Protein AF-A0A4V1UPU7-F1 (afdb_monomer_lite)

Radius of gyration: 23.3 Å; chains: 1; bounding box: 41×19×70 Å

Secondary structure (DSSP, 8-state):
-HHHHHHHHHS-----HHHHHHHHHHHHHHHHHHHHHHHHHHHHHHHHHHHHHHHHGGGSS---

pLDDT: mean 90.53, std 14.44, range [46.06, 98.38]

Structure (mmCIF, N/CA/C/O backbone):
data_AF-A0A4V1UPU7-F1
#
_entry.id   AF-A0A4V1UPU7-F1
#
loop_
_atom_site.group_PDB
_atom_site.id
_atom_site.type_symbol
_atom_site.label_atom_id
_atom_site.label_alt_id
_atom_site.label_comp_id
_atom_site.label_asym_id
_atom_site.label_entity_id
_atom_site.label_seq_id
_atom_site.pdbx_PDB_ins_code
_atom_site.Cartn_x
_atom_site.Cartn_y
_atom_site.Cartn_z
_atom_site.occupancy
_atom_site.B_iso_or_equiv
_atom_site.auth_seq_id
_atom_site.auth_comp_id
_atom_site.auth_asym_id
_atom_site.auth_atom_id
_atom_site.pdbx_PDB_model_num
ATOM 1 N N . MET A 1 1 ? -7.812 6.934 10.786 1.00 83.69 1 MET A N 1
ATOM 2 C CA . MET A 1 1 ? -7.172 6.141 9.709 1.00 83.69 1 MET A CA 1
ATOM 3 C C . MET A 1 1 ? -8.225 5.657 8.710 1.00 83.69 1 MET A C 1
ATOM 5 O O . MET A 1 1 ? -9.326 5.341 9.146 1.00 83.69 1 MET A O 1
ATOM 9 N N . GLN A 1 2 ? -7.930 5.581 7.404 1.00 96.56 2 GLN A N 1
ATOM 10 C CA . GLN A 1 2 ? -8.903 5.121 6.387 1.00 96.56 2 GLN A CA 1
ATOM 11 C C . GLN A 1 2 ? -9.386 3.681 6.634 1.00 96.56 2 GLN A C 1
ATOM 13 O O . GLN A 1 2 ? -10.577 3.411 6.528 1.00 96.56 2 GLN A O 1
ATOM 18 N N . LEU A 1 3 ? -8.489 2.787 7.064 1.00 97.38 3 LEU A N 1
ATOM 19 C CA . LEU A 1 3 ? -8.827 1.402 7.402 1.00 97.38 3 LEU A CA 1
ATOM 20 C C . LEU A 1 3 ? -9.887 1.305 8.514 1.00 97.38 3 LEU A C 1
ATOM 22 O O . LEU A 1 3 ? -10.872 0.593 8.368 1.00 97.38 3 LEU A O 1
ATOM 26 N N . GLN A 1 4 ? -9.726 2.056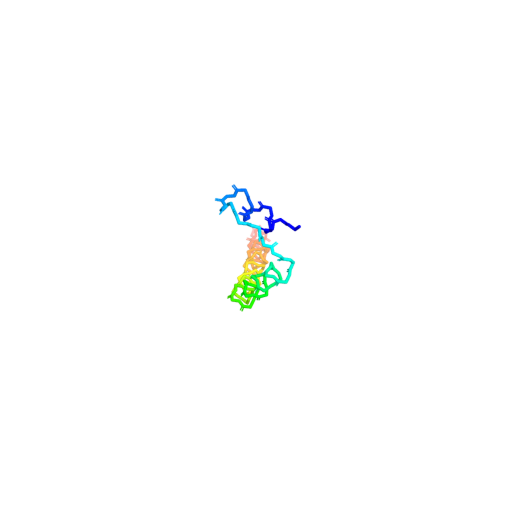 9.608 1.00 98.00 4 GLN A N 1
ATOM 27 C CA . GLN A 1 4 ? -10.712 2.074 10.698 1.00 98.00 4 GLN A CA 1
ATOM 28 C C . GLN A 1 4 ? -12.076 2.607 10.229 1.00 98.00 4 GLN A C 1
ATOM 30 O O . GLN A 1 4 ? -13.109 2.120 10.677 1.00 98.00 4 GLN A O 1
ATOM 35 N N . GLN A 1 5 ? -12.089 3.595 9.324 1.00 98.06 5 GLN A N 1
ATOM 36 C CA . GLN A 1 5 ? -13.331 4.130 8.757 1.00 98.06 5 GLN A CA 1
ATOM 37 C C . GLN A 1 5 ? -14.037 3.104 7.872 1.00 98.06 5 GLN A C 1
ATOM 39 O O . GLN A 1 5 ? -15.251 2.973 7.976 1.00 98.06 5 GLN A O 1
ATOM 44 N N . LEU A 1 6 ? -13.285 2.372 7.043 1.00 98.25 6 LEU A N 1
ATOM 45 C CA . LEU A 1 6 ? -13.815 1.269 6.245 1.00 98.25 6 LEU A CA 1
ATOM 46 C C . LEU A 1 6 ? -14.468 0.225 7.155 1.00 98.25 6 LEU A C 1
ATOM 48 O O . LEU A 1 6 ? -15.627 -0.110 6.958 1.00 98.25 6 LEU A O 1
ATOM 52 N N . PHE A 1 7 ? -13.759 -0.222 8.196 1.00 98.00 7 PHE A N 1
ATOM 53 C CA . PHE A 1 7 ? -14.282 -1.243 9.104 1.00 98.00 7 PHE A CA 1
ATOM 54 C C . PHE A 1 7 ? -15.531 -0.795 9.854 1.00 98.00 7 PHE A C 1
ATOM 56 O O . PHE A 1 7 ? -16.499 -1.545 9.944 1.00 98.00 7 PHE A O 1
ATOM 63 N N . SER A 1 8 ? -15.554 0.453 10.315 1.00 98.06 8 SER A N 1
ATOM 64 C CA . SER A 1 8 ? -16.726 0.963 11.014 1.00 98.06 8 SER A CA 1
ATOM 65 C C . SER A 1 8 ? -17.929 1.165 10.093 1.00 98.06 8 SER A C 1
ATOM 67 O O . SER A 1 8 ? -19.047 1.097 10.589 1.00 98.06 8 SER A O 1
ATOM 69 N N . LYS A 1 9 ? -17.731 1.471 8.803 1.00 98.38 9 LYS A N 1
ATOM 70 C CA 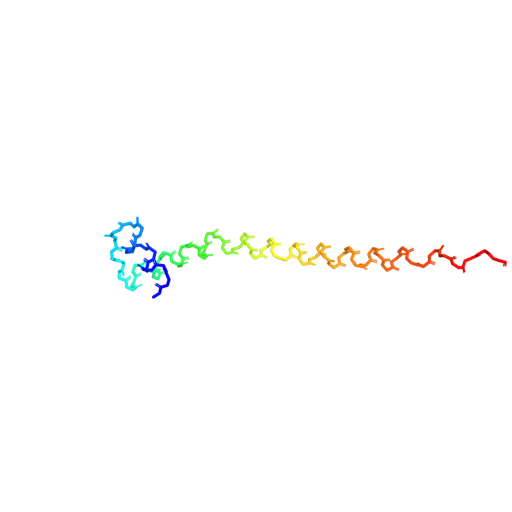. LYS A 1 9 ? -18.831 1.743 7.861 1.00 98.38 9 LYS A CA 1
ATOM 71 C C . LYS A 1 9 ? -19.357 0.484 7.185 1.00 98.38 9 LYS A C 1
ATOM 73 O O . LYS A 1 9 ? -20.564 0.313 7.093 1.00 98.38 9 LYS A O 1
ATOM 78 N N . GLU A 1 10 ? -18.453 -0.369 6.721 1.00 98.38 10 GLU A N 1
ATOM 79 C CA . GLU A 1 10 ? -18.794 -1.526 5.889 1.00 98.38 10 GLU A CA 1
ATOM 80 C C . GLU A 1 10 ? -18.989 -2.803 6.713 1.00 98.38 10 GLU A C 1
ATOM 82 O O . GLU A 1 10 ? -19.700 -3.708 6.285 1.00 98.38 10 GLU A O 1
ATOM 87 N N . PHE A 1 11 ? -18.370 -2.888 7.897 1.00 97.75 11 PHE A N 1
ATOM 88 C CA . PHE A 1 11 ? -18.387 -4.096 8.732 1.00 97.75 11 PHE A CA 1
ATOM 89 C C . PHE A 1 11 ? -18.987 -3.871 10.129 1.00 97.75 11 PHE A C 1
ATOM 91 O O . PHE A 1 11 ? -18.978 -4.796 10.935 1.00 97.75 11 PHE A O 1
ATOM 98 N N . ASP A 1 12 ? -19.485 -2.660 10.425 1.00 97.75 12 ASP A N 1
ATOM 99 C CA . ASP A 1 12 ? -19.975 -2.236 11.753 1.00 97.75 12 ASP A CA 1
ATOM 100 C C . ASP A 1 12 ? -18.985 -2.556 12.897 1.00 97.75 12 ASP A C 1
ATOM 102 O O . ASP A 1 12 ? -19.348 -2.786 14.051 1.00 97.75 12 ASP A O 1
ATOM 106 N N . GLU A 1 13 ? -17.686 -2.576 12.577 1.00 97.88 13 GLU A N 1
ATOM 107 C CA . GLU A 1 13 ? -16.626 -2.936 13.512 1.00 97.88 13 GLU A CA 1
ATOM 108 C C . GLU A 1 13 ? -15.713 -1.741 13.790 1.00 97.88 13 GLU A C 1
ATOM 110 O O . GLU A 1 13 ? -15.060 -1.184 12.904 1.00 97.88 13 GLU A O 1
ATOM 115 N N . LYS A 1 14 ? -15.588 -1.371 15.067 1.00 97.19 14 LYS A N 1
ATOM 116 C CA . LYS A 1 14 ? -14.602 -0.375 15.497 1.00 97.19 14 LYS A CA 1
ATOM 117 C C . LYS A 1 14 ? -13.263 -1.041 15.790 1.00 97.19 14 LYS A C 1
ATOM 119 O O . LYS A 1 14 ? -13.091 -1.711 16.808 1.00 97.19 14 LYS A O 1
ATOM 124 N N . LEU A 1 15 ? -12.285 -0.799 14.923 1.00 97.56 15 LEU A N 1
ATOM 125 C CA . LEU A 1 15 ? -10.898 -1.182 15.174 1.00 97.56 15 LEU A CA 1
ATOM 126 C C . LEU A 1 15 ? -10.205 -0.172 16.095 1.00 97.56 15 LEU A C 1
ATOM 128 O O . LEU A 1 15 ? -10.202 1.031 15.824 1.00 97.56 15 LEU A O 1
ATOM 132 N N . SER A 1 16 ? -9.551 -0.675 17.143 1.00 97.81 16 SER A N 1
ATOM 133 C CA . SER A 1 16 ? -8.574 0.114 17.896 1.00 97.81 16 SER A CA 1
ATOM 134 C C . SER A 1 16 ? -7.348 0.419 17.036 1.00 97.81 16 SER A C 1
ATOM 136 O O . SER A 1 16 ? -7.075 -0.292 16.065 1.00 97.81 16 SER A O 1
ATOM 138 N N . ASP A 1 17 ? -6.577 1.433 17.425 1.00 97.56 17 ASP A N 1
ATOM 139 C CA . ASP A 1 17 ? -5.358 1.823 16.707 1.00 97.56 17 ASP A CA 1
ATOM 140 C C . ASP A 1 17 ? -4.365 0.655 16.611 1.00 97.56 17 ASP A C 1
ATOM 142 O O . ASP A 1 17 ? -3.915 0.313 15.521 1.00 97.56 17 ASP A O 1
ATOM 146 N N . PHE A 1 18 ? -4.145 -0.068 17.715 1.00 97.69 18 PHE A N 1
ATOM 147 C CA . PHE A 1 18 ? -3.286 -1.258 17.736 1.00 97.69 18 PHE A CA 1
ATOM 148 C C . PHE A 1 18 ? -3.747 -2.357 16.762 1.00 97.69 18 PHE A C 1
ATOM 150 O O . PHE A 1 18 ? -2.930 -2.969 16.072 1.00 97.69 18 PHE A O 1
ATOM 157 N N . ARG A 1 19 ? -5.059 -2.630 16.679 1.00 97.94 19 ARG A N 1
ATOM 158 C CA . ARG A 1 19 ? -5.583 -3.635 15.736 1.00 97.94 19 ARG A CA 1
ATOM 159 C C . ARG A 1 19 ? -5.425 -3.161 14.293 1.00 97.94 19 ARG A C 1
ATOM 161 O O . ARG A 1 19 ? -5.058 -3.961 13.437 1.00 97.94 19 ARG A O 1
ATOM 168 N N . ALA A 1 20 ? -5.663 -1.878 14.031 1.00 98.06 20 ALA A N 1
ATOM 169 C CA . ALA A 1 20 ? -5.507 -1.300 12.704 1.00 98.06 20 ALA A CA 1
ATOM 170 C C . ALA A 1 20 ? -4.041 -1.332 12.231 1.00 98.06 20 ALA A C 1
ATOM 172 O O . ALA A 1 20 ? -3.778 -1.707 11.088 1.00 98.06 20 ALA A O 1
ATOM 173 N N . GLU A 1 21 ? -3.085 -1.043 13.118 1.00 98.00 21 GLU A N 1
ATOM 174 C CA . GLU A 1 21 ? -1.652 -1.195 12.843 1.00 98.00 21 GLU A CA 1
ATOM 175 C C . GLU A 1 21 ? -1.285 -2.639 12.493 1.00 98.00 21 GLU A C 1
ATOM 177 O O . GLU A 1 21 ? -0.581 -2.874 11.513 1.00 98.00 21 GLU A O 1
ATOM 182 N N . LYS A 1 22 ? -1.799 -3.625 13.241 1.00 98.19 22 LYS A N 1
ATOM 183 C CA . LYS A 1 22 ? -1.538 -5.046 12.959 1.00 98.19 22 LYS A CA 1
ATOM 184 C C . LYS A 1 22 ? -2.059 -5.491 11.599 1.00 98.19 22 LYS A C 1
ATOM 186 O O . LYS A 1 22 ? -1.384 -6.264 10.922 1.00 98.19 22 LYS A O 1
ATOM 191 N N . VAL A 1 23 ? -3.232 -5.007 11.193 1.00 97.50 23 VAL A N 1
ATOM 192 C CA . VAL A 1 23 ? -3.777 -5.299 9.862 1.00 97.50 23 VAL A CA 1
ATOM 193 C C . VAL A 1 23 ? -2.870 -4.713 8.780 1.00 97.50 23 VAL A C 1
ATOM 195 O O . VAL A 1 23 ? -2.504 -5.429 7.851 1.00 97.50 23 VAL A O 1
ATOM 198 N N . VAL A 1 24 ? -2.446 -3.453 8.914 1.00 97.25 24 VAL A N 1
ATOM 199 C CA . VAL A 1 24 ? -1.544 -2.832 7.932 1.00 97.25 24 VAL A CA 1
ATOM 200 C C . VAL A 1 24 ? -0.185 -3.527 7.881 1.00 97.25 24 VAL A C 1
ATOM 202 O O . VAL A 1 24 ? 0.288 -3.819 6.787 1.00 97.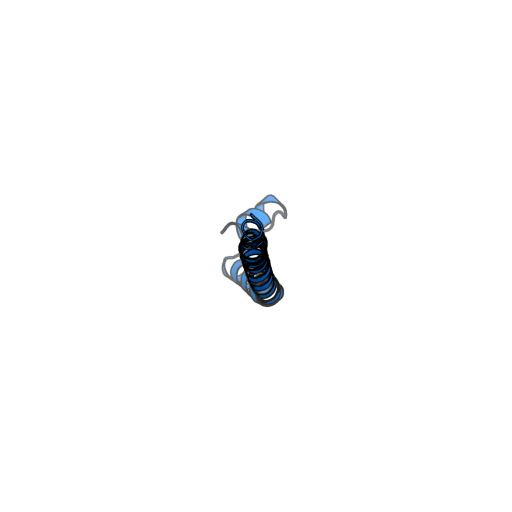25 24 VAL A O 1
ATOM 205 N N . ASP A 1 25 ? 0.418 -3.857 9.025 1.00 98.19 25 ASP A N 1
ATOM 206 C CA . ASP A 1 25 ? 1.688 -4.596 9.088 1.00 98.19 25 ASP A CA 1
ATOM 207 C C . ASP A 1 25 ? 1.590 -5.947 8.358 1.00 98.19 25 ASP A C 1
ATOM 209 O O . ASP A 1 25 ? 2.464 -6.296 7.561 1.00 98.19 25 ASP A O 1
ATOM 213 N N . LEU A 1 26 ? 0.490 -6.683 8.554 1.00 98.19 26 LEU A N 1
ATOM 214 C CA . LEU A 1 26 ? 0.246 -7.937 7.842 1.00 98.19 26 LEU A CA 1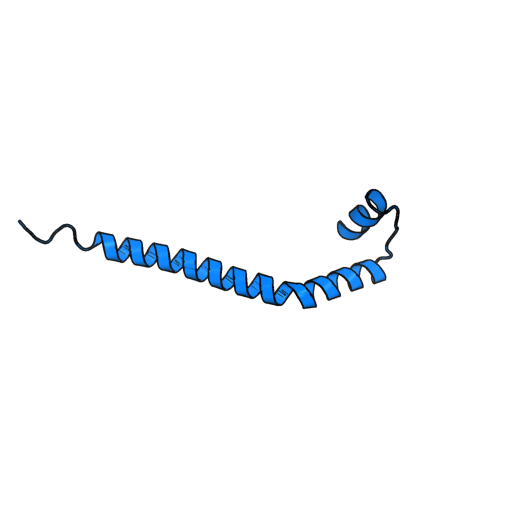
ATOM 215 C C . LEU A 1 26 ? 0.104 -7.719 6.330 1.00 98.19 26 LEU A C 1
ATOM 217 O O . LEU A 1 26 ? 0.730 -8.442 5.552 1.00 98.19 26 LEU A O 1
ATOM 221 N N . MET A 1 27 ? -0.689 -6.733 5.900 1.00 97.12 27 MET A N 1
ATOM 222 C CA . MET A 1 27 ? -0.871 -6.443 4.473 1.00 97.12 27 MET A CA 1
ATOM 223 C C . MET A 1 27 ? 0.447 -6.033 3.809 1.00 97.12 27 MET A C 1
ATOM 225 O O . MET A 1 27 ? 0.761 -6.519 2.727 1.00 97.12 27 MET A O 1
ATOM 229 N N . LEU A 1 28 ? 1.261 -5.205 4.466 1.00 97.25 28 LEU A N 1
ATOM 230 C CA . LEU A 1 28 ? 2.566 -4.798 3.942 1.00 97.25 28 LEU A CA 1
ATOM 231 C C . LEU A 1 28 ? 3.536 -5.978 3.833 1.00 97.25 28 LEU A C 1
ATOM 233 O O . LEU A 1 28 ? 4.209 -6.115 2.816 1.00 97.25 28 LEU A O 1
ATOM 237 N N . ARG A 1 29 ? 3.589 -6.864 4.833 1.00 98.00 29 ARG A N 1
ATOM 238 C CA . ARG A 1 29 ? 4.465 -8.047 4.788 1.00 98.00 29 ARG A CA 1
ATOM 239 C C . ARG A 1 29 ? 4.056 -9.065 3.730 1.00 98.00 29 ARG A C 1
ATOM 241 O O . ARG A 1 29 ? 4.919 -9.743 3.183 1.00 98.00 29 ARG A O 1
ATOM 248 N N . THR A 1 30 ? 2.759 -9.189 3.462 1.00 97.94 30 THR A N 1
ATOM 249 C CA . THR A 1 30 ? 2.223 -10.193 2.531 1.00 97.94 30 THR A CA 1
ATOM 250 C C . THR A 1 30 ? 2.165 -9.691 1.092 1.00 97.94 30 THR A C 1
ATOM 252 O O . THR A 1 30 ? 2.525 -10.429 0.180 1.00 97.94 30 THR A O 1
ATOM 255 N N . LEU A 1 31 ? 1.752 -8.439 0.876 1.00 97.56 31 LEU A N 1
ATOM 256 C CA . LEU A 1 31 ? 1.540 -7.867 -0.457 1.00 97.56 31 LEU A CA 1
ATOM 257 C C . LEU A 1 31 ? 2.685 -6.957 -0.910 1.00 97.56 31 LEU A C 1
ATOM 259 O O . LEU A 1 31 ? 2.949 -6.857 -2.106 1.00 97.56 31 LEU A O 1
ATOM 263 N N . GLY A 1 32 ? 3.378 -6.305 0.028 1.00 96.62 32 GLY A N 1
ATOM 264 C CA . GLY A 1 32 ? 4.414 -5.311 -0.263 1.00 96.62 32 GLY A CA 1
ATOM 265 C C . GLY A 1 32 ? 5.510 -5.814 -1.208 1.00 96.62 32 GLY A C 1
ATOM 266 O O . GLY A 1 32 ? 5.754 -5.147 -2.213 1.00 96.62 32 GLY A O 1
ATOM 267 N N . PRO A 1 33 ? 6.129 -6.989 -0.970 1.00 97.94 33 PRO A N 1
ATOM 268 C CA . PRO A 1 33 ? 7.164 -7.516 -1.860 1.00 97.94 33 PRO A CA 1
ATOM 269 C C . PRO A 1 33 ? 6.670 -7.769 -3.289 1.00 97.94 33 PRO A C 1
ATOM 271 O O . PRO A 1 33 ? 7.359 -7.429 -4.247 1.00 97.94 33 PRO A O 1
ATOM 274 N N . ALA A 1 34 ? 5.467 -8.330 -3.441 1.00 97.69 34 ALA A N 1
ATOM 275 C CA . ALA A 1 34 ? 4.891 -8.612 -4.753 1.00 97.69 34 ALA A CA 1
ATOM 276 C C . ALA A 1 34 ? 4.596 -7.318 -5.526 1.00 97.69 34 ALA A C 1
ATOM 278 O O . ALA A 1 34 ? 4.996 -7.193 -6.682 1.00 97.69 34 ALA A O 1
ATOM 279 N N . ILE A 1 35 ? 3.967 -6.335 -4.870 1.00 97.81 35 ILE A N 1
ATOM 280 C CA . ILE A 1 35 ? 3.653 -5.029 -5.470 1.00 97.81 35 ILE A CA 1
ATOM 281 C C . ILE A 1 35 ? 4.935 -4.280 -5.844 1.00 97.81 35 ILE A C 1
ATOM 283 O O . ILE A 1 35 ? 5.028 -3.740 -6.944 1.00 97.81 35 ILE A O 1
ATOM 287 N N . TYR A 1 36 ? 5.937 -4.268 -4.961 1.00 97.50 36 TYR A N 1
ATOM 288 C CA . TYR A 1 36 ? 7.217 -3.614 -5.228 1.00 97.50 36 TYR A CA 1
ATOM 289 C C . TYR A 1 36 ? 7.908 -4.216 -6.454 1.00 97.50 36 TYR A C 1
ATOM 291 O O . TYR A 1 36 ? 8.276 -3.490 -7.377 1.00 97.50 36 TYR A O 1
ATOM 299 N N . ASN A 1 37 ? 8.034 -5.544 -6.493 1.00 97.88 37 ASN A N 1
ATOM 300 C CA . ASN A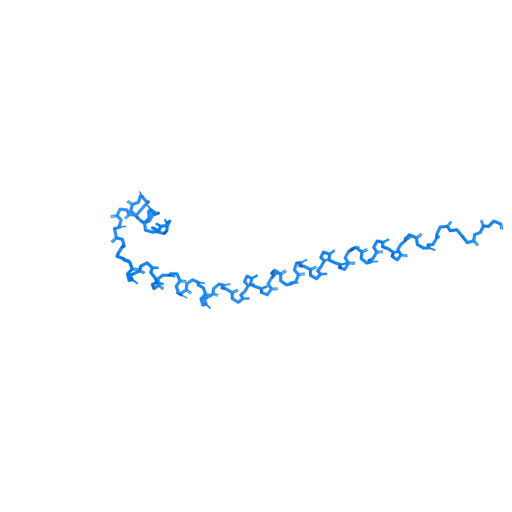 1 37 ? 8.677 -6.235 -7.606 1.00 97.88 37 ASN A CA 1
ATOM 301 C C . ASN A 1 37 ? 7.937 -5.993 -8.922 1.00 97.88 37 ASN A C 1
ATOM 303 O O . ASN A 1 37 ? 8.583 -5.748 -9.938 1.00 97.88 37 ASN A O 1
ATOM 307 N N . GLN A 1 38 ? 6.602 -6.017 -8.901 1.00 98.31 38 GLN A N 1
ATOM 308 C CA . GLN A 1 38 ? 5.811 -5.700 -10.085 1.00 98.31 38 GLN A CA 1
ATOM 309 C C . GLN A 1 38 ? 6.064 -4.263 -10.551 1.00 98.31 38 GLN A C 1
ATOM 311 O O . GLN A 1 38 ? 6.365 -4.057 -11.720 1.00 98.31 38 GLN A O 1
ATOM 316 N N . GLY A 1 39 ? 6.065 -3.287 -9.638 1.00 98.12 39 GLY A N 1
ATOM 317 C CA . GLY A 1 39 ? 6.359 -1.893 -9.978 1.00 98.12 39 GLY A CA 1
ATOM 318 C C . GLY A 1 39 ? 7.748 -1.700 -10.600 1.00 98.12 39 GLY A C 1
ATOM 319 O O . GLY A 1 39 ? 7.904 -0.920 -11.539 1.00 98.12 39 GLY A O 1
ATOM 320 N N . VAL A 1 40 ? 8.756 -2.447 -10.137 1.00 98.19 40 VAL A N 1
ATOM 321 C CA . VAL A 1 40 ? 10.095 -2.458 -10.753 1.00 98.19 40 VAL A CA 1
ATOM 322 C C . VAL A 1 40 ? 10.046 -3.016 -12.179 1.00 98.19 40 VAL A C 1
ATOM 324 O O . VAL A 1 40 ? 10.668 -2.450 -13.079 1.00 98.19 40 VAL A O 1
ATOM 327 N N . GLN A 1 41 ? 9.306 -4.103 -12.407 1.00 98.31 41 GLN A N 1
ATOM 328 C CA . GLN A 1 41 ? 9.164 -4.692 -13.742 1.00 98.31 41 GLN A CA 1
ATOM 329 C C . GLN A 1 41 ? 8.382 -3.792 -14.699 1.00 98.31 41 GLN A C 1
ATOM 331 O O . GLN A 1 41 ? 8.754 -3.679 -15.869 1.00 98.31 41 GLN A O 1
ATOM 336 N N . ASP A 1 42 ? 7.353 -3.106 -14.209 1.00 98.12 42 ASP A N 1
ATOM 337 C CA . ASP A 1 42 ? 6.572 -2.154 -14.995 1.00 98.12 42 ASP A CA 1
ATOM 338 C C . ASP A 1 42 ? 7.450 -0.974 -15.430 1.00 98.12 42 ASP A C 1
ATOM 340 O O . ASP A 1 42 ? 7.475 -0.614 -16.608 1.00 98.12 42 ASP A O 1
ATOM 344 N N . ALA A 1 43 ? 8.252 -0.426 -14.509 1.00 98.06 43 ALA A N 1
ATOM 345 C CA . ALA A 1 43 ? 9.210 0.632 -14.819 1.00 98.06 43 ALA A CA 1
ATOM 346 C C . ALA A 1 43 ? 10.259 0.175 -15.845 1.00 98.06 43 ALA A C 1
ATOM 348 O O . ALA A 1 43 ? 10.537 0.894 -16.807 1.00 98.06 43 ALA A O 1
ATOM 349 N N . ARG A 1 44 ? 10.807 -1.037 -15.680 1.00 97.50 44 ARG A N 1
ATOM 350 C CA . ARG A 1 44 ? 11.749 -1.634 -16.638 1.00 97.50 44 ARG A CA 1
ATOM 351 C C . ARG A 1 44 ? 11.122 -1.761 -18.024 1.00 97.50 44 ARG A C 1
ATOM 353 O O . ARG A 1 44 ? 11.738 -1.363 -19.005 1.00 97.50 44 ARG A O 1
ATOM 360 N N . THR A 1 45 ? 9.908 -2.297 -18.099 1.00 97.50 45 THR A N 1
ATOM 361 C CA . THR A 1 45 ? 9.186 -2.507 -19.361 1.00 97.50 45 THR A CA 1
ATOM 362 C C . THR A 1 45 ? 8.893 -1.183 -20.058 1.00 97.50 45 THR A C 1
ATOM 364 O O . THR A 1 45 ? 9.118 -1.054 -21.257 1.00 97.50 45 THR A O 1
ATOM 367 N N . HIS A 1 46 ? 8.465 -0.169 -19.303 1.00 97.06 46 HIS A N 1
ATOM 368 C CA . HIS A 1 46 ? 8.211 1.162 -19.846 1.00 97.06 46 HIS A CA 1
ATOM 369 C C . HIS A 1 46 ? 9.475 1.816 -20.420 1.00 97.06 46 HIS A C 1
ATOM 371 O O . HIS A 1 46 ? 9.424 2.437 -21.480 1.00 97.06 46 HIS A O 1
ATOM 377 N N . LEU A 1 47 ? 10.611 1.687 -19.729 1.00 96.31 47 LEU A N 1
ATOM 378 C CA . LEU A 1 47 ? 11.885 2.216 -20.215 1.00 96.31 47 LEU A CA 1
ATOM 379 C C . LEU A 1 47 ? 12.401 1.444 -21.429 1.00 96.31 47 LEU A C 1
ATOM 381 O O . LEU A 1 47 ? 12.896 2.074 -22.355 1.00 96.31 47 LEU A O 1
ATOM 385 N N . GLN A 1 48 ? 12.253 0.117 -21.446 1.00 95.69 48 GLN A N 1
ATOM 386 C CA . GLN A 1 48 ? 12.660 -0.698 -22.589 1.00 95.69 48 GLN A CA 1
ATOM 387 C C . GLN A 1 48 ? 11.911 -0.288 -23.858 1.00 95.69 48 GLN A C 1
ATOM 389 O O . GLN A 1 48 ? 12.557 -0.036 -24.862 1.00 95.69 48 GLN A O 1
ATOM 394 N N . GLY A 1 49 ? 10.586 -0.112 -23.791 1.00 93.56 49 GLY A N 1
ATOM 395 C CA . GLY A 1 49 ? 9.813 0.333 -24.957 1.00 93.56 49 GLY A CA 1
ATOM 396 C C . GLY A 1 49 ? 10.313 1.663 -25.532 1.00 93.56 49 GLY A C 1
ATOM 397 O O . GLY A 1 49 ? 10.445 1.799 -26.739 1.00 93.56 49 GLY A O 1
ATOM 398 N N . LYS A 1 50 ? 10.701 2.617 -24.674 1.00 92.31 50 LYS A N 1
ATOM 399 C CA . LYS A 1 50 ? 11.291 3.888 -25.129 1.00 92.31 50 LYS A CA 1
ATOM 400 C C . LYS A 1 50 ? 12.658 3.723 -25.787 1.00 92.31 50 LYS A C 1
ATOM 402 O O . LYS A 1 50 ? 13.005 4.519 -26.648 1.00 92.31 50 LYS A O 1
ATOM 407 N N . LEU A 1 51 ? 13.463 2.764 -25.331 1.00 90.81 51 LEU A N 1
ATOM 408 C CA . LEU A 1 51 ? 14.758 2.478 -25.947 1.00 90.81 51 LEU A CA 1
ATOM 409 C C . LEU A 1 51 ? 14.567 1.828 -27.318 1.00 90.81 51 LEU A C 1
ATOM 411 O O . LEU A 1 51 ? 15.223 2.242 -28.267 1.00 90.81 51 LEU A O 1
ATOM 415 N N . ASP A 1 52 ? 13.630 0.887 -27.428 1.00 89.75 52 ASP A N 1
ATOM 416 C CA . ASP A 1 52 ? 13.292 0.231 -28.693 1.00 89.75 52 ASP A CA 1
ATOM 417 C C . ASP A 1 52 ? 12.779 1.257 -29.728 1.00 89.75 52 ASP A C 1
ATOM 419 O O . ASP A 1 52 ? 13.180 1.216 -30.892 1.00 89.75 52 ASP A O 1
ATOM 423 N N . ASP A 1 53 ? 11.964 2.232 -29.299 1.00 87.06 53 ASP A N 1
ATOM 424 C CA . ASP A 1 53 ? 11.506 3.342 -30.150 1.00 87.06 53 ASP A CA 1
ATOM 425 C C . ASP A 1 53 ? 12.685 4.181 -30.688 1.00 87.06 53 ASP A C 1
ATOM 427 O O . ASP A 1 53 ? 12.723 4.515 -31.872 1.00 87.06 53 ASP A O 1
ATOM 431 N N . LEU A 1 54 ? 13.683 4.482 -29.845 1.00 80.50 54 LEU A N 1
ATOM 432 C CA . LEU A 1 54 ? 14.881 5.235 -30.248 1.00 80.50 54 LEU A CA 1
ATOM 433 C C . LEU A 1 54 ? 15.767 4.459 -31.236 1.00 80.50 54 LEU A C 1
ATOM 435 O O . LEU A 1 54 ? 16.396 5.069 -32.099 1.00 80.50 54 LEU A O 1
ATOM 439 N N . GLU A 1 55 ? 15.836 3.130 -31.126 1.00 72.75 55 GLU A N 1
ATOM 440 C CA . GLU A 1 55 ? 16.570 2.287 -32.082 1.00 72.75 55 GLU A CA 1
ATOM 441 C C . GLU A 1 55 ? 15.859 2.203 -33.445 1.00 72.75 55 GLU A C 1
ATOM 443 O O . GLU A 1 55 ? 16.520 2.138 -34.485 1.00 72.75 55 GLU A O 1
ATOM 448 N N . GLY A 1 56 ? 14.522 2.249 -33.462 1.00 63.41 56 GLY A N 1
ATOM 449 C CA . GLY A 1 56 ? 13.716 2.234 -34.686 1.00 63.41 56 GLY A CA 1
ATOM 450 C C . GLY A 1 56 ? 13.830 3.505 -35.538 1.00 63.41 56 GLY A C 1
ATOM 451 O O . GLY A 1 56 ? 13.724 3.428 -36.763 1.00 63.41 56 GLY A O 1
ATOM 452 N N . GLU A 1 57 ? 14.097 4.663 -34.925 1.00 59.66 57 GLU A N 1
ATOM 453 C CA . GLU A 1 57 ? 14.214 5.952 -35.631 1.00 59.66 57 GLU A CA 1
ATOM 454 C C . GLU A 1 57 ? 15.523 6.109 -36.440 1.00 59.66 57 GLU A C 1
ATOM 456 O O . GLU A 1 57 ? 15.598 6.958 -37.326 1.00 59.66 57 GLU A O 1
ATOM 461 N N . VAL A 1 58 ? 16.548 5.275 -36.214 1.00 59.19 58 VAL A N 1
ATOM 462 C CA . VAL A 1 58 ? 17.887 5.432 -36.832 1.00 59.19 58 VAL A CA 1
ATOM 463 C C . VAL A 1 58 ? 18.011 4.802 -38.239 1.00 59.19 58 VAL A C 1
ATOM 465 O O . VAL A 1 58 ? 19.029 4.971 -38.905 1.00 59.19 58 VAL A O 1
ATOM 468 N N . TYR A 1 59 ? 16.973 4.146 -38.769 1.00 57.12 59 TYR A N 1
ATOM 469 C CA . TYR A 1 59 ? 17.018 3.459 -40.077 1.00 57.12 59 TYR A CA 1
ATOM 470 C C . TYR A 1 59 ? 16.348 4.209 -41.250 1.00 57.12 59 TYR A C 1
ATOM 472 O O . TYR A 1 59 ? 16.042 3.584 -42.265 1.00 57.12 59 TYR A O 1
ATOM 480 N N . ALA A 1 60 ? 16.106 5.522 -41.150 1.00 59.19 60 ALA A N 1
ATOM 481 C CA . ALA A 1 60 ? 15.369 6.264 -42.186 1.00 59.19 60 ALA A CA 1
ATOM 482 C C . ALA A 1 60 ? 16.219 7.048 -43.213 1.00 59.19 60 ALA A C 1
ATOM 484 O O . ALA A 1 60 ? 15.708 7.312 -44.295 1.00 59.19 60 ALA A O 1
ATOM 485 N N . ASP A 1 61 ? 17.494 7.366 -42.953 1.00 56.00 61 ASP A N 1
ATOM 486 C CA . ASP A 1 61 ? 18.280 8.270 -43.822 1.00 56.00 61 ASP A CA 1
ATOM 487 C C . ASP A 1 61 ? 19.594 7.639 -44.322 1.00 56.00 61 ASP A C 1
ATOM 489 O O . ASP A 1 61 ? 20.693 8.135 -44.066 1.00 56.00 61 ASP A O 1
ATOM 493 N N . GLY A 1 62 ? 19.483 6.503 -45.019 1.00 58.53 62 GLY A N 1
ATOM 494 C CA . GLY A 1 62 ? 20.626 5.747 -45.546 1.00 58.53 62 GLY A CA 1
ATOM 495 C C . GLY A 1 62 ? 20.705 5.573 -47.064 1.00 58.53 62 GLY A C 1
ATOM 496 O O . GLY A 1 62 ? 21.733 5.086 -47.517 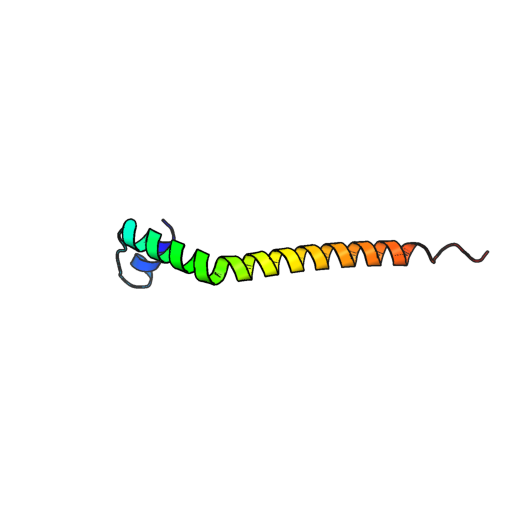1.00 58.53 62 GLY A O 1
ATOM 497 N N . ASP A 1 63 ? 19.690 5.964 -47.844 1.00 52.41 63 ASP A N 1
ATOM 498 C CA . ASP A 1 63 ? 19.661 5.730 -49.296 1.00 52.41 63 ASP A CA 1
ATOM 499 C C . ASP A 1 63 ? 19.145 6.966 -50.063 1.00 52.41 63 ASP A C 1
ATOM 501 O O . ASP A 1 63 ? 17.940 7.143 -50.261 1.00 52.41 63 ASP A O 1
ATOM 505 N N . ALA A 1 64 ? 20.074 7.818 -50.512 1.00 46.06 64 ALA A N 1
ATOM 506 C CA . ALA A 1 64 ? 19.880 8.816 -51.569 1.00 46.06 64 ALA A CA 1
ATOM 507 C C . ALA A 1 64 ? 21.134 8.903 -52.449 1.00 46.06 64 ALA A C 1
ATOM 509 O O . ALA A 1 64 ? 22.249 8.972 -51.881 1.00 46.06 64 ALA A O 1
#

Sequence (64 aa):
MQLQQLFSKEFDEKLSDFRAEKVVDLMLRTLGPAIYNQGVQDARTHLQGKLDDLEGEVYADGDA

Foldseek 3Di:
DVQQVCCCPVVVDGDDPVRSVVVVVVCCVVCVVVVVVVVVVVVVVVVVVVVVVVVVVPPDPDDD